Protein AF-A0A2W4JCZ8-F1 (afdb_monomer_lite)

Structure (mmCIF, N/CA/C/O backbone):
data_AF-A0A2W4JCZ8-F1
#
_entry.id   AF-A0A2W4JCZ8-F1
#
loop_
_atom_site.group_PDB
_atom_site.id
_atom_site.type_symbol
_atom_site.label_atom_id
_atom_site.label_alt_id
_atom_site.label_comp_id
_atom_site.label_asym_id
_atom_site.label_entity_id
_atom_site.label_seq_id
_atom_site.pdbx_PDB_ins_code
_atom_site.Cartn_x
_atom_site.Cartn_y
_atom_site.Cartn_z
_atom_site.occupancy
_atom_site.B_iso_or_equiv
_atom_site.auth_seq_id
_atom_site.auth_comp_id
_atom_site.auth_asym_id
_atom_site.auth_atom_id
_atom_site.pdbx_PDB_model_num
ATOM 1 N N . ASP A 1 1 ? 5.116 -12.204 -19.976 1.00 70.00 1 ASP A N 1
ATOM 2 C CA . ASP A 1 1 ? 5.819 -11.956 -18.704 1.00 70.00 1 ASP A CA 1
ATOM 3 C C . ASP A 1 1 ? 4.972 -11.087 -17.789 1.00 70.00 1 ASP A C 1
ATOM 5 O O . ASP A 1 1 ? 5.153 -9.879 -17.736 1.00 70.00 1 ASP A O 1
ATOM 9 N N . ASP A 1 2 ? 4.025 -11.705 -17.080 1.00 88.31 2 ASP A N 1
ATOM 10 C CA . ASP A 1 2 ? 3.033 -11.012 -16.232 1.00 88.31 2 ASP A CA 1
ATOM 11 C C . ASP A 1 2 ? 3.522 -10.771 -14.793 1.00 88.31 2 ASP A C 1
ATOM 13 O O . ASP A 1 2 ? 2.760 -10.363 -13.916 1.00 88.31 2 ASP A O 1
ATOM 17 N N . TRP A 1 3 ? 4.801 -11.048 -14.528 1.00 90.00 3 TRP A N 1
ATOM 18 C CA . TRP A 1 3 ? 5.416 -10.909 -13.214 1.00 90.00 3 TRP A CA 1
ATOM 19 C C . TRP A 1 3 ? 6.522 -9.852 -13.253 1.00 90.00 3 TRP A C 1
ATOM 21 O O . TRP A 1 3 ? 7.701 -10.186 -13.408 1.00 90.00 3 TRP A O 1
ATOM 31 N N . PRO A 1 4 ? 6.155 -8.562 -13.182 1.00 91.25 4 PRO A N 1
ATOM 32 C CA . PRO A 1 4 ? 7.126 -7.493 -13.292 1.00 91.25 4 PRO A CA 1
ATOM 33 C C . PRO A 1 4 ? 7.966 -7.378 -12.009 1.00 91.25 4 PRO A C 1
ATOM 35 O O . PRO A 1 4 ? 7.508 -7.750 -10.927 1.00 91.25 4 PRO A O 1
ATOM 38 N N . PRO A 1 5 ? 9.173 -6.792 -12.092 1.00 89.06 5 PRO A N 1
ATOM 39 C CA . PRO A 1 5 ? 9.990 -6.493 -10.914 1.00 89.06 5 PRO A CA 1
ATOM 40 C C . PRO A 1 5 ? 9.339 -5.459 -9.984 1.00 89.06 5 PRO A C 1
ATOM 42 O O . PRO A 1 5 ? 9.659 -5.428 -8.799 1.00 89.06 5 PRO A O 1
ATOM 45 N N . GLN A 1 6 ? 8.443 -4.621 -10.520 1.00 90.81 6 GLN A N 1
ATOM 46 C CA . GLN A 1 6 ? 7.573 -3.746 -9.740 1.00 90.81 6 GLN A CA 1
ATOM 47 C C . GLN A 1 6 ? 6.171 -3.661 -10.356 1.00 90.81 6 GLN A C 1
ATOM 49 O O . GLN A 1 6 ? 6.050 -3.594 -11.581 1.00 90.81 6 GLN A O 1
ATOM 54 N N . ARG A 1 7 ? 5.112 -3.618 -9.538 1.00 93.19 7 ARG A N 1
ATOM 55 C CA . ARG A 1 7 ? 3.723 -3.509 -10.036 1.00 93.19 7 ARG A CA 1
ATOM 56 C C . ARG A 1 7 ? 3.338 -2.123 -10.552 1.00 93.19 7 ARG A C 1
ATOM 58 O O . ARG A 1 7 ? 2.495 -2.039 -11.439 1.00 93.19 7 ARG A O 1
ATOM 65 N N . ALA A 1 8 ? 3.939 -1.059 -10.024 1.00 92.12 8 ALA A N 1
ATOM 66 C CA . ALA A 1 8 ? 3.745 0.306 -10.51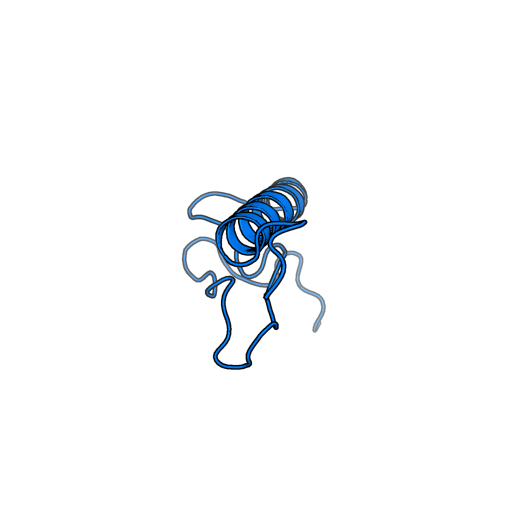1 1.00 92.12 8 ALA A CA 1
ATOM 67 C C . ALA A 1 8 ? 5.092 0.997 -10.730 1.00 92.12 8 ALA A C 1
ATOM 69 O O . ALA A 1 8 ? 6.027 0.843 -9.939 1.00 92.12 8 ALA A O 1
ATOM 70 N N . VAL A 1 9 ? 5.186 1.783 -11.801 1.00 89.12 9 VAL A N 1
ATOM 71 C CA . VAL A 1 9 ? 6.331 2.669 -12.036 1.00 89.12 9 VAL A CA 1
ATOM 72 C C . VAL A 1 9 ? 6.285 3.796 -11.007 1.00 89.12 9 VAL A C 1
ATOM 74 O O . VAL A 1 9 ? 5.214 4.329 -10.734 1.00 89.12 9 VAL A O 1
ATOM 77 N N . ALA A 1 10 ? 7.435 4.158 -10.434 1.00 84.94 10 ALA A N 1
ATOM 78 C CA . ALA A 1 10 ? 7.517 5.248 -9.465 1.00 84.94 10 ALA A CA 1
ATOM 79 C C . ALA A 1 10 ? 6.899 6.539 -10.028 1.00 84.94 10 ALA A C 1
ATOM 81 O O . ALA A 1 10 ? 7.255 6.978 -11.124 1.00 84.94 10 ALA A O 1
ATOM 82 N N . GLY A 1 11 ? 5.969 7.129 -9.275 1.00 86.12 11 GLY A N 1
ATOM 83 C CA . GLY A 1 11 ? 5.221 8.318 -9.697 1.00 86.12 11 GLY A CA 1
ATOM 84 C C . GLY A 1 11 ? 3.913 8.023 -10.439 1.00 86.12 11 GLY A C 1
ATOM 85 O O . GLY A 1 11 ? 3.167 8.954 -10.723 1.00 86.12 11 GLY A O 1
ATOM 86 N N . PHE A 1 12 ? 3.605 6.750 -10.695 1.00 90.19 12 PHE A N 1
ATOM 87 C CA . PHE A 1 12 ? 2.317 6.269 -11.219 1.00 90.19 12 PHE A CA 1
ATOM 88 C C . PHE A 1 12 ? 1.640 5.294 -10.246 1.00 90.19 12 PHE A C 1
ATOM 90 O O . PHE A 1 12 ? 0.853 4.433 -10.639 1.00 90.19 12 PHE A O 1
ATOM 97 N N . ASP A 1 13 ? 1.991 5.406 -8.970 1.00 94.12 13 ASP A N 1
ATOM 98 C CA . ASP A 1 13 ? 1.490 4.572 -7.890 1.00 94.12 13 ASP A CA 1
ATOM 99 C C . ASP A 1 13 ? -0.008 4.794 -7.657 1.00 94.12 13 ASP A C 1
ATOM 101 O O . ASP A 1 13 ? -0.518 5.916 -7.718 1.00 94.12 13 ASP A O 1
ATOM 105 N N . LEU A 1 14 ? -0.725 3.704 -7.396 1.00 94.00 14 LEU A N 1
ATOM 106 C CA . LEU A 1 14 ? -2.147 3.749 -7.075 1.00 94.00 14 LEU A CA 1
ATOM 107 C C . LEU A 1 14 ? -2.364 4.157 -5.606 1.00 94.00 14 LEU A C 1
ATOM 109 O O . LEU A 1 14 ? -1.458 4.031 -4.780 1.00 94.00 14 LEU A O 1
ATOM 113 N N . PRO A 1 15 ? -3.570 4.618 -5.231 1.00 95.50 15 PRO A N 1
ATOM 114 C CA . PRO A 1 15 ? -3.881 4.876 -3.833 1.00 95.50 15 PRO A CA 1
ATOM 115 C C . PRO A 1 15 ? -3.889 3.582 -3.004 1.00 95.50 15 PRO A C 1
ATOM 117 O O . PRO A 1 15 ? -4.309 2.512 -3.455 1.00 95.50 15 PRO A O 1
ATOM 120 N N . ASN A 1 16 ? -3.493 3.707 -1.737 1.00 96.75 16 ASN A N 1
ATOM 121 C CA . ASN A 1 16 ? -3.580 2.625 -0.755 1.00 96.75 16 ASN A CA 1
ATOM 122 C C . ASN A 1 16 ? -5.024 2.370 -0.255 1.00 96.75 16 ASN A C 1
ATOM 124 O O . ASN A 1 16 ? -5.294 1.346 0.374 1.00 96.75 16 ASN A O 1
ATOM 128 N N . THR A 1 17 ? -5.956 3.284 -0.540 1.00 96.69 17 THR A N 1
ATOM 129 C CA . THR A 1 17 ? -7.392 3.157 -0.256 1.00 96.69 17 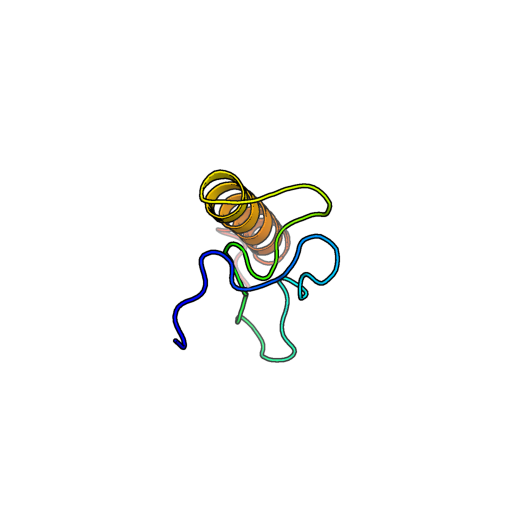THR A CA 1
ATOM 130 C C . THR A 1 17 ? -8.151 2.586 -1.449 1.00 96.69 17 THR A C 1
ATOM 132 O O . THR A 1 17 ? -7.709 2.672 -2.596 1.00 96.69 17 THR A O 1
ATOM 135 N N . THR A 1 18 ? -9.327 2.016 -1.183 1.00 97.12 18 THR A N 1
ATOM 136 C CA . THR A 1 18 ? -10.239 1.527 -2.222 1.00 97.12 18 THR A CA 1
ATOM 137 C C . THR A 1 18 ? -11.664 2.040 -1.987 1.00 97.12 18 THR A C 1
ATOM 139 O O . THR A 1 18 ? -11.995 2.443 -0.868 1.00 97.12 18 THR A O 1
ATOM 142 N N . PRO A 1 19 ? -12.543 2.004 -3.006 1.00 97.00 19 PRO A N 1
ATOM 143 C CA . PRO A 1 19 ? -13.969 2.277 -2.818 1.00 97.00 19 PRO A CA 1
ATOM 144 C C . PRO A 1 19 ? -14.70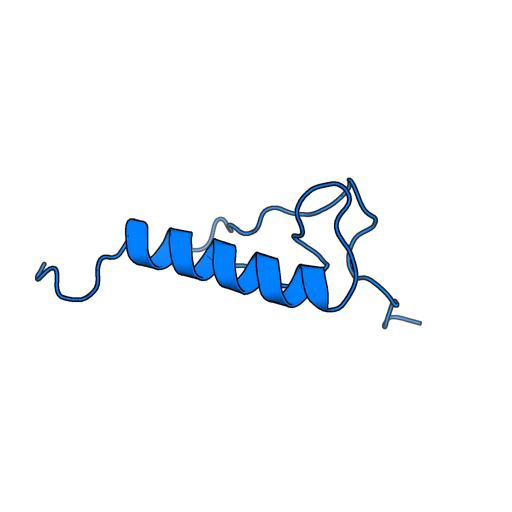1 1.214 -1.984 1.00 97.00 19 PRO A C 1
ATOM 146 O O . PRO A 1 19 ? -15.835 1.444 -1.567 1.00 97.00 19 PRO A O 1
ATOM 149 N N . ILE A 1 20 ? -14.091 0.043 -1.763 1.00 97.69 20 ILE A N 1
ATOM 150 C CA . ILE A 1 20 ? -14.693 -1.057 -1.010 1.00 97.69 20 ILE A CA 1
ATOM 151 C C . ILE A 1 20 ? -14.376 -0.852 0.478 1.00 97.69 20 ILE A C 1
ATOM 153 O O . ILE A 1 20 ? -13.201 -0.785 0.853 1.00 97.69 20 ILE A O 1
ATOM 157 N N . PRO A 1 21 ? -15.392 -0.767 1.358 1.00 94.69 21 PRO A N 1
ATOM 158 C CA . PRO A 1 21 ? -15.157 -0.596 2.785 1.00 94.69 21 PRO A CA 1
ATOM 159 C C . PRO A 1 21 ? -14.261 -1.698 3.353 1.00 94.69 21 PRO A C 1
ATOM 161 O O . PRO A 1 21 ? -14.439 -2.876 3.051 1.00 94.69 21 PRO A O 1
ATOM 164 N N . ASN A 1 22 ? -13.329 -1.304 4.220 1.00 94.06 22 ASN A N 1
ATOM 165 C CA . ASN A 1 22 ? -12.396 -2.195 4.916 1.00 94.06 22 ASN A CA 1
ATOM 166 C C . ASN A 1 22 ? -11.415 -2.962 4.004 1.00 94.06 22 ASN A C 1
ATOM 168 O O . ASN A 1 22 ? -10.731 -3.862 4.490 1.00 94.06 22 ASN A O 1
ATOM 172 N N . LEU A 1 23 ? -11.295 -2.594 2.722 1.00 97.44 23 LEU A N 1
ATOM 173 C CA . LEU A 1 23 ? -10.281 -3.119 1.807 1.00 97.44 23 LEU A CA 1
ATOM 174 C C . LEU A 1 23 ? -9.193 -2.070 1.539 1.00 97.44 23 LEU A C 1
ATOM 176 O O . LEU A 1 23 ? -9.487 -0.944 1.128 1.00 97.44 23 LEU A O 1
ATOM 180 N N . TRP A 1 24 ? -7.938 -2.477 1.727 1.00 98.06 24 TRP A N 1
ATOM 181 C CA . TRP A 1 24 ? -6.750 -1.633 1.605 1.00 98.06 24 TRP A CA 1
ATOM 182 C C . TRP A 1 24 ? -5.697 -2.308 0.729 1.00 98.06 24 TRP A C 1
ATOM 184 O O . TRP A 1 24 ? -5.529 -3.527 0.784 1.00 98.06 24 TRP A O 1
ATOM 194 N N . ASN A 1 25 ? -4.964 -1.507 -0.038 1.00 97.75 25 ASN A N 1
ATOM 195 C CA . ASN A 1 25 ? -3.844 -1.972 -0.848 1.00 97.75 25 ASN A CA 1
ATOM 196 C C . ASN A 1 25 ? -2.524 -1.732 -0.109 1.00 97.75 25 ASN A C 1
ATOM 198 O O . ASN A 1 25 ? -2.337 -0.688 0.512 1.00 97.75 25 ASN A O 1
ATOM 202 N N . VAL A 1 26 ? -1.585 -2.667 -0.235 1.00 97.50 26 VAL A N 1
ATOM 203 C CA . VAL A 1 26 ? -0.201 -2.550 0.252 1.00 97.50 26 VAL A CA 1
ATOM 204 C C . VAL A 1 26 ? 0.761 -3.062 -0.815 1.00 97.50 26 VAL A C 1
ATOM 206 O O . VAL A 1 26 ? 0.356 -3.795 -1.720 1.00 97.50 26 VAL A O 1
ATOM 209 N N . GLY A 1 27 ? 2.040 -2.716 -0.692 1.00 96.12 27 GLY A N 1
ATOM 210 C CA . GLY A 1 27 ? 3.078 -3.172 -1.608 1.00 96.12 27 GLY A CA 1
ATOM 211 C C . GLY A 1 27 ? 3.603 -2.080 -2.537 1.00 96.12 27 GLY A C 1
ATOM 212 O O . GLY A 1 27 ? 3.271 -0.902 -2.439 1.00 96.12 27 GLY A O 1
ATOM 213 N N . ASP A 1 28 ? 4.433 -2.508 -3.477 1.00 94.69 28 ASP A N 1
ATOM 214 C CA . ASP A 1 28 ? 5.143 -1.677 -4.450 1.00 94.69 28 ASP A CA 1
ATOM 215 C C . ASP A 1 28 ? 4.253 -1.005 -5.510 1.00 94.69 28 ASP A C 1
ATOM 217 O O . ASP A 1 28 ? 4.731 -0.138 -6.240 1.00 94.69 28 ASP A O 1
ATOM 221 N N . GLY A 1 29 ? 2.983 -1.401 -5.611 1.00 95.31 29 GLY A N 1
ATOM 222 C CA . GLY A 1 29 ? 1.992 -0.786 -6.496 1.00 95.31 29 GLY A CA 1
ATOM 223 C C . GLY A 1 29 ? 1.347 0.491 -5.943 1.00 95.31 29 GLY A C 1
ATOM 224 O O . GLY A 1 29 ? 0.675 1.197 -6.690 1.00 95.31 29 GLY A O 1
ATOM 225 N N . VAL A 1 30 ? 1.516 0.763 -4.643 1.00 96.50 30 VAL A N 1
ATOM 226 C CA . VAL A 1 30 ? 0.849 1.862 -3.911 1.00 96.50 30 VAL A CA 1
ATOM 227 C C . VAL A 1 30 ? 1.816 2.643 -3.017 1.00 96.50 30 VAL A C 1
ATOM 229 O O . VAL A 1 30 ? 1.460 3.143 -1.950 1.00 96.50 30 VAL A O 1
ATOM 232 N N . LYS A 1 31 ? 3.084 2.675 -3.418 1.00 94.38 31 LYS A N 1
ATOM 233 C CA . LYS A 1 31 ? 4.179 3.290 -2.664 1.00 94.38 31 LYS A CA 1
ATOM 234 C C . LYS A 1 31 ? 4.184 4.809 -2.793 1.00 94.38 31 LYS A C 1
ATOM 236 O O . LYS A 1 31 ? 3.727 5.362 -3.786 1.00 94.38 31 LYS A O 1
ATOM 241 N N . GLU A 1 32 ? 4.731 5.479 -1.780 1.00 88.94 32 GLU A N 1
ATOM 242 C CA . GLU A 1 32 ? 4.960 6.922 -1.844 1.00 88.94 32 GLU A CA 1
ATOM 243 C C . GLU A 1 32 ? 5.999 7.272 -2.915 1.00 88.94 32 GLU A C 1
ATOM 245 O O . GLU A 1 32 ? 6.873 6.469 -3.265 1.00 88.94 32 GLU A O 1
ATOM 250 N N . TYR A 1 33 ? 5.896 8.498 -3.430 1.00 84.56 33 TYR A N 1
ATOM 251 C CA . TYR A 1 33 ? 6.759 9.000 -4.490 1.00 84.56 33 TYR A CA 1
ATOM 252 C C . TYR A 1 33 ? 8.248 8.818 -4.154 1.00 84.56 33 TYR A C 1
ATOM 254 O O . TYR A 1 33 ? 8.683 9.070 -3.032 1.00 84.56 33 TYR A O 1
ATOM 262 N N . ALA A 1 34 ? 9.028 8.408 -5.159 1.00 82.44 34 ALA A N 1
ATOM 263 C CA . ALA A 1 34 ? 10.465 8.134 -5.068 1.00 82.44 34 ALA A CA 1
ATOM 264 C C . ALA A 1 34 ? 10.882 6.968 -4.142 1.00 82.44 34 ALA A C 1
ATOM 266 O O . ALA A 1 34 ? 12.074 6.801 -3.882 1.00 82.44 34 ALA A O 1
ATOM 267 N N . ASN A 1 35 ? 9.948 6.122 -3.694 1.00 84.31 35 ASN A N 1
ATOM 268 C CA . ASN A 1 35 ? 10.256 4.870 -2.998 1.00 84.31 35 ASN A CA 1
ATOM 269 C C . ASN A 1 35 ? 10.230 3.668 -3.973 1.00 84.31 35 ASN A C 1
ATOM 271 O O . ASN A 1 35 ? 9.740 3.776 -5.101 1.00 84.31 35 ASN A O 1
ATOM 275 N N . GLY A 1 36 ? 10.751 2.505 -3.569 1.00 88.94 36 GLY A N 1
ATOM 276 C CA . GLY A 1 36 ? 10.775 1.298 -4.403 1.00 88.94 36 GLY A CA 1
ATOM 277 C C . GLY A 1 36 ? 11.179 0.009 -3.680 1.00 88.94 36 GLY A C 1
ATOM 278 O O . GLY A 1 36 ? 11.677 0.021 -2.553 1.00 88.94 36 GLY A O 1
ATOM 279 N N . GLY A 1 37 ? 10.964 -1.123 -4.358 1.00 89.00 37 GLY A N 1
ATOM 280 C CA . GLY A 1 37 ? 11.389 -2.451 -3.905 1.00 89.00 37 GLY A CA 1
ATOM 281 C C . GLY A 1 37 ? 10.747 -2.920 -2.593 1.00 89.00 37 GLY A C 1
ATOM 282 O O . GLY A 1 37 ? 9.683 -2.457 -2.188 1.00 89.00 37 GLY A O 1
ATOM 283 N N . THR A 1 38 ? 11.409 -3.855 -1.908 1.00 93.44 38 THR A N 1
ATOM 284 C CA . THR A 1 38 ? 10.898 -4.471 -0.669 1.00 93.44 38 THR A CA 1
ATOM 285 C C . THR A 1 38 ?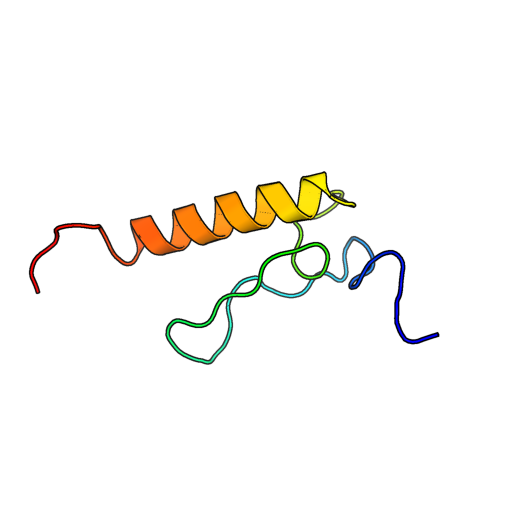 10.697 -3.462 0.463 1.00 93.44 38 THR A C 1
ATOM 287 O O . THR A 1 38 ? 9.748 -3.591 1.234 1.00 93.44 38 THR A O 1
ATOM 290 N N . THR A 1 39 ? 11.541 -2.430 0.546 1.00 93.69 39 THR A N 1
ATOM 291 C CA . THR A 1 39 ? 11.382 -1.342 1.522 1.00 93.69 39 THR A CA 1
ATOM 292 C C . THR A 1 39 ? 10.051 -0.622 1.328 1.00 93.69 39 THR A C 1
ATOM 294 O O . THR A 1 39 ? 9.317 -0.429 2.295 1.00 93.69 39 THR A O 1
ATOM 297 N N . ALA A 1 40 ? 9.681 -0.305 0.084 1.00 93.56 40 ALA A N 1
ATOM 298 C CA . ALA A 1 40 ? 8.387 0.298 -0.216 1.00 93.56 40 ALA A CA 1
ATOM 299 C C . ALA A 1 40 ? 7.209 -0.598 0.196 1.00 93.56 40 ALA A C 1
ATOM 301 O O . ALA A 1 40 ? 6.215 -0.110 0.735 1.00 93.56 40 ALA A O 1
ATOM 302 N N . CYS A 1 41 ? 7.326 -1.916 0.012 1.00 95.56 41 CYS A N 1
ATOM 303 C CA . CYS A 1 41 ? 6.305 -2.854 0.478 1.00 95.56 41 CYS A CA 1
ATOM 304 C C . CYS A 1 41 ? 6.118 -2.807 2.003 1.00 95.56 41 CYS A C 1
ATOM 306 O O . CYS A 1 41 ? 4.986 -2.824 2.482 1.00 95.56 41 CYS A O 1
ATOM 308 N N . ALA A 1 42 ? 7.209 -2.729 2.767 1.00 97.38 42 ALA A N 1
ATOM 309 C CA . ALA A 1 42 ? 7.144 -2.652 4.225 1.00 97.38 42 ALA A CA 1
ATOM 310 C C . ALA A 1 42 ? 6.588 -1.304 4.718 1.00 97.38 42 ALA A C 1
ATOM 312 O O . ALA A 1 42 ? 5.708 -1.275 5.581 1.00 97.38 42 ALA A O 1
ATOM 313 N N . GLU A 1 43 ? 7.054 -0.190 4.150 1.00 96.69 43 GLU A N 1
ATOM 314 C CA . GLU A 1 43 ? 6.601 1.146 4.551 1.00 96.69 43 GLU A CA 1
ATOM 315 C C . GLU A 1 43 ? 5.123 1.374 4.209 1.00 96.69 43 GLU A C 1
ATOM 317 O O . GLU A 1 43 ? 4.373 1.880 5.041 1.00 96.69 43 GLU A O 1
ATOM 322 N N . THR A 1 44 ? 4.648 0.918 3.044 1.00 97.44 44 THR A N 1
ATOM 323 C CA . THR A 1 44 ? 3.213 0.999 2.707 1.00 97.44 44 THR A CA 1
ATOM 324 C C . THR A 1 44 ? 2.346 0.196 3.670 1.00 97.44 44 THR A C 1
ATOM 326 O O . THR A 1 44 ? 1.304 0.689 4.100 1.00 97.44 44 THR A O 1
ATOM 329 N N . ALA A 1 45 ? 2.783 -1.000 4.077 1.00 97.94 45 ALA A N 1
ATOM 330 C CA . ALA A 1 45 ? 2.077 -1.780 5.089 1.00 97.94 45 ALA A CA 1
ATOM 331 C C . ALA A 1 45 ? 2.001 -1.030 6.429 1.00 97.94 45 ALA A C 1
ATOM 333 O O . ALA A 1 45 ? 0.927 -0.930 7.023 1.00 97.94 45 ALA A O 1
ATOM 334 N N . LYS A 1 46 ? 3.115 -0.444 6.878 1.00 98.00 46 LYS A N 1
ATOM 335 C CA . LYS A 1 46 ? 3.167 0.364 8.104 1.00 98.00 46 LYS A CA 1
ATOM 336 C C . LYS A 1 46 ? 2.232 1.576 8.034 1.00 98.00 46 LYS A C 1
ATOM 338 O O . LYS A 1 46 ? 1.482 1.817 8.981 1.00 98.00 46 LYS A O 1
ATOM 343 N N . LEU A 1 47 ? 2.244 2.306 6.918 1.00 97.38 47 LEU A N 1
ATOM 344 C CA . LEU A 1 47 ? 1.373 3.460 6.681 1.00 97.38 47 LEU A CA 1
ATOM 345 C C . LEU A 1 47 ? -0.108 3.067 6.718 1.00 97.38 47 LEU A C 1
ATOM 347 O O . LEU A 1 47 ? -0.892 3.696 7.426 1.00 97.38 47 LEU A O 1
ATOM 351 N N . VAL A 1 48 ? -0.488 2.004 6.004 1.00 97.75 48 VAL A N 1
ATOM 352 C CA . VAL A 1 48 ? -1.872 1.505 5.966 1.00 97.75 48 VAL A CA 1
ATOM 353 C C . VAL A 1 48 ? -2.339 1.065 7.349 1.00 97.75 48 VAL A C 1
ATOM 355 O O . VAL A 1 48 ? -3.426 1.450 7.774 1.00 97.75 48 VAL A O 1
ATOM 358 N N . VAL A 1 49 ? -1.517 0.320 8.093 1.00 97.31 49 VAL A N 1
ATOM 359 C CA . VAL A 1 49 ? -1.852 -0.072 9.470 1.00 97.31 49 VAL A CA 1
ATOM 360 C C . VAL A 1 49 ? -2.052 1.159 10.356 1.00 97.31 49 VAL A C 1
ATOM 362 O O . VAL A 1 49 ? -3.016 1.193 11.117 1.00 97.31 49 VAL A O 1
ATOM 365 N N . GLY A 1 50 ? -1.209 2.187 10.228 1.00 96.81 50 GLY A N 1
ATOM 366 C CA . GLY A 1 50 ? -1.385 3.454 10.945 1.00 96.81 50 GLY A CA 1
ATOM 367 C C . GLY A 1 50 ? -2.711 4.154 10.623 1.00 96.81 50 GLY A C 1
ATOM 368 O O . GLY A 1 50 ? -3.401 4.624 11.525 1.00 96.81 50 GLY A O 1
ATOM 369 N N . GLN A 1 51 ? -3.117 4.170 9.351 1.00 96.25 51 GLN A N 1
ATOM 370 C CA . GLN A 1 51 ? -4.410 4.729 8.934 1.00 96.25 51 GLN A CA 1
ATOM 371 C C . GLN A 1 51 ? -5.588 3.922 9.498 1.00 96.25 51 GLN A C 1
ATOM 373 O O . GLN A 1 51 ? -6.577 4.499 9.957 1.00 96.25 51 GLN A O 1
ATOM 378 N N . ILE A 1 52 ? -5.477 2.591 9.507 1.00 95.94 52 ILE A N 1
ATOM 379 C CA . ILE A 1 52 ? -6.497 1.699 10.069 1.00 95.94 52 ILE A CA 1
ATOM 380 C C . ILE A 1 52 ? -6.650 1.940 11.569 1.00 95.94 52 ILE A C 1
ATOM 382 O O . ILE A 1 52 ? -7.772 2.128 12.026 1.00 95.94 52 ILE A O 1
ATOM 386 N N . THR A 1 53 ? -5.560 1.969 12.337 1.00 95.19 53 THR A N 1
ATOM 387 C CA . THR A 1 53 ? -5.635 2.148 13.797 1.00 95.19 53 THR A CA 1
ATOM 388 C C . THR A 1 53 ? -6.129 3.535 14.190 1.00 95.19 53 THR A C 1
ATOM 390 O O . THR A 1 53 ? -6.826 3.666 15.195 1.00 95.19 53 THR A O 1
ATOM 393 N N . GLN A 1 54 ? -5.839 4.559 13.384 1.00 94.06 54 GLN A N 1
ATOM 394 C CA . GLN A 1 54 ? -6.401 5.895 13.569 1.00 94.06 54 GLN A CA 1
ATOM 395 C C . GLN A 1 54 ? -7.913 5.923 13.307 1.00 94.06 54 GLN A C 1
ATOM 397 O O . GLN A 1 54 ? -8.657 6.559 14.053 1.00 94.06 54 GLN A O 1
ATOM 402 N N . ARG A 1 55 ? -8.377 5.246 12.249 1.00 93.81 55 ARG A N 1
ATOM 403 C CA . ARG A 1 55 ? -9.795 5.232 11.856 1.00 93.81 55 ARG A CA 1
ATOM 404 C C . ARG A 1 55 ? -10.644 4.285 12.704 1.00 93.81 55 ARG A C 1
ATOM 406 O O . ARG A 1 55 ? -11.824 4.553 12.916 1.00 93.81 55 ARG A O 1
ATOM 413 N N . TYR A 1 56 ? -10.046 3.201 13.183 1.00 92.56 56 TYR A N 1
ATOM 414 C CA . TYR A 1 56 ? -10.685 2.150 13.968 1.00 92.56 56 TYR A CA 1
ATOM 415 C C . TYR A 1 56 ? -9.845 1.860 15.224 1.00 92.56 56 TYR A C 1
ATOM 417 O O . TYR A 1 56 ? -9.129 0.855 15.272 1.00 92.56 56 TYR A O 1
ATOM 425 N N . PRO A 1 57 ? -9.893 2.739 16.245 1.00 89.19 57 PRO A N 1
ATOM 426 C CA . PRO A 1 57 ? -9.107 2.559 17.459 1.00 89.19 57 PRO A CA 1
ATOM 427 C C . PRO A 1 57 ? -9.443 1.243 18.163 1.00 89.19 57 PRO A C 1
ATOM 429 O O . PRO A 1 57 ? -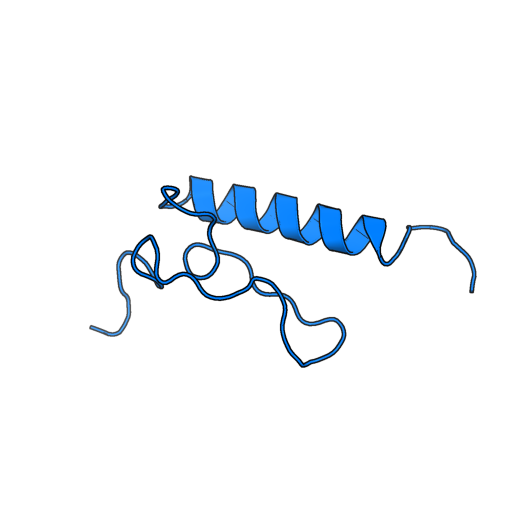10.602 0.944 18.461 1.00 89.19 57 PRO A O 1
ATOM 432 N N . VAL A 1 58 ? -8.413 0.454 18.463 1.00 85.25 58 VAL A N 1
ATOM 433 C CA . VAL A 1 58 ? -8.574 -0.822 19.167 1.00 85.25 58 VAL A CA 1
ATOM 434 C C . VAL A 1 58 ? -9.084 -0.551 20.584 1.00 85.25 58 VAL A C 1
ATOM 436 O O . VAL A 1 58 ? -8.479 0.209 21.334 1.00 85.25 58 VAL A O 1
ATOM 439 N N . GLY A 1 59 ? -10.199 -1.180 20.959 1.00 80.56 59 GLY A N 1
ATOM 440 C CA . GLY A 1 59 ? -10.794 -1.044 22.293 1.00 80.56 59 GLY A CA 1
ATOM 441 C C . GLY A 1 59 ? -11.800 0.100 22.447 1.00 80.56 59 GLY A C 1
ATOM 442 O O . GLY A 1 59 ? -12.428 0.195 23.502 1.00 80.56 59 GLY A O 1
ATOM 443 N N . ALA A 1 60 ? -12.025 0.915 21.412 1.00 63.38 60 ALA A N 1
ATOM 444 C CA . ALA A 1 60 ? -13.205 1.770 21.361 1.00 63.38 60 ALA A CA 1
ATOM 445 C C . ALA A 1 60 ? -14.441 0.866 21.208 1.00 63.38 60 ALA A C 1
ATOM 447 O O . ALA A 1 60 ? -14.653 0.255 20.161 1.00 63.38 60 ALA A O 1
ATOM 448 N N . ARG A 1 61 ? -15.221 0.700 22.283 1.00 60.22 61 ARG A N 1
ATOM 449 C CA . ARG A 1 61 ? -16.538 0.056 22.187 1.00 60.22 61 ARG A CA 1
ATOM 450 C C . ARG A 1 61 ? -17.450 0.952 21.344 1.00 60.22 61 ARG A C 1
ATOM 452 O O . ARG A 1 61 ? -17.399 2.170 21.503 1.00 60.22 61 ARG A O 1
ATOM 459 N N . ALA A 1 62 ? -18.215 0.323 20.451 1.00 61.09 62 ALA A N 1
ATOM 460 C CA . ALA A 1 62 ? -19.277 0.964 19.680 1.00 61.09 62 ALA A CA 1
ATOM 461 C C . ALA A 1 62 ? -20.365 1.544 20.593 1.00 61.09 62 ALA A C 1
ATOM 463 O O . ALA A 1 62 ? -20.589 0.95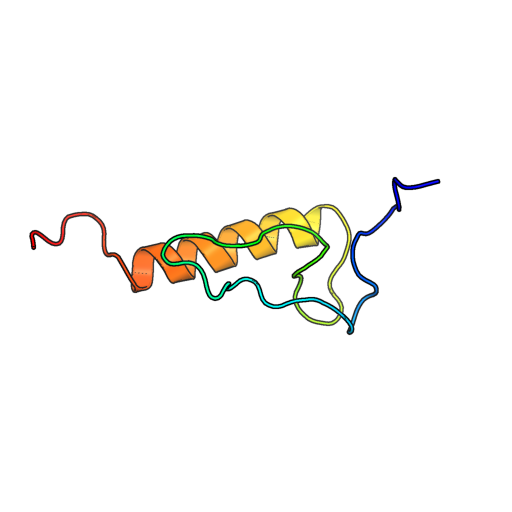4 21.678 1.00 61.09 62 ALA A O 1
#

InterPro domains:
  IPR036188 FAD/NAD(P)-binding domain superfamily [G3DSA:3.50.50.60] (7-32)

Radius of gyration: 13.48 Å; chains: 1; bounding box: 31×21×41 Å

pLDDT: mean 91.28, std 8.49, range [60.22, 98.06]

Secondary structure (DSSP, 8-state):
----S-SS-TT-PPPSB-SSTT-B--STTSPPTT--HHHHHHHHHHHHHHHHHHHS-TT---

Sequence (62 aa):
DDWPPQRAVAGFDLPNTTPIPNLWNVGDGVKEYANGGTTACAETAKLVVGQITQRYPVGARA

Organism: NCBI:txid37925

Foldseek 3Di:
DPDDQAPDDAPRADDQDDPDPPDGDADRRHFDHPDHDPVRRVVRVVVVVVVCCVVPPPPPDD